Protein AF-A0A929K6A2-F1 (afdb_monomer)

Structure (mmCIF, N/CA/C/O backbone):
data_AF-A0A929K6A2-F1
#
_entry.id   AF-A0A929K6A2-F1
#
loop_
_atom_site.group_PDB
_atom_site.id
_atom_site.type_symbol
_atom_site.label_atom_id
_atom_site.label_alt_id
_atom_site.label_comp_id
_atom_site.label_asym_id
_atom_site.label_entity_id
_atom_site.label_seq_id
_atom_site.pdbx_PDB_ins_code
_atom_site.Cartn_x
_atom_sit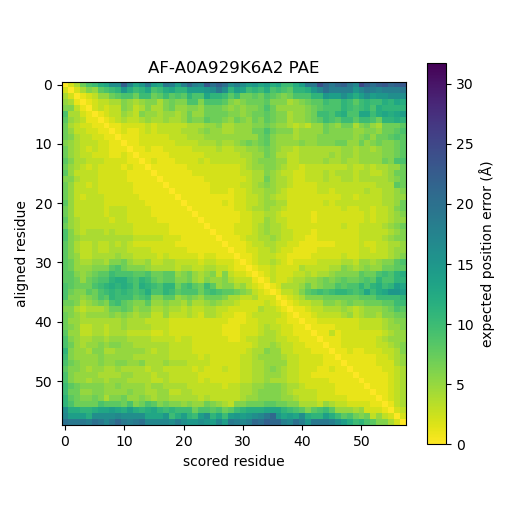e.Cartn_y
_atom_site.Cartn_z
_atom_site.occupancy
_atom_site.B_iso_or_equiv
_atom_site.auth_seq_id
_atom_site.auth_comp_id
_atom_site.auth_asym_id
_atom_site.auth_atom_id
_atom_site.pdbx_PDB_model_num
ATOM 1 N N . LYS A 1 1 ? 16.594 2.332 -7.777 1.00 52.00 1 LYS A N 1
ATOM 2 C CA . LYS A 1 1 ? 16.342 0.866 -7.833 1.00 52.00 1 LYS A CA 1
ATOM 3 C C . LYS A 1 1 ? 15.079 0.598 -7.019 1.00 52.00 1 LYS A C 1
ATOM 5 O O . LYS A 1 1 ? 15.045 0.991 -5.865 1.00 52.00 1 LYS A O 1
ATOM 10 N N . ASP A 1 2 ? 14.032 0.043 -7.626 1.00 62.25 2 ASP A N 1
ATOM 11 C CA . ASP A 1 2 ? 12.720 -0.126 -6.981 1.00 62.25 2 ASP A CA 1
ATOM 12 C C . ASP A 1 2 ? 12.778 -1.314 -6.000 1.00 62.25 2 ASP A C 1
ATOM 14 O O . ASP A 1 2 ? 12.963 -2.462 -6.414 1.00 62.25 2 ASP A O 1
ATOM 18 N N . ASN A 1 3 ? 12.774 -1.045 -4.692 1.00 69.94 3 ASN A N 1
ATOM 19 C CA . ASN A 1 3 ? 13.025 -2.073 -3.671 1.00 69.94 3 ASN A CA 1
ATOM 20 C C . ASN A 1 3 ? 11.771 -2.884 -3.318 1.00 69.94 3 ASN A C 1
ATOM 22 O O . ASN A 1 3 ? 11.895 -3.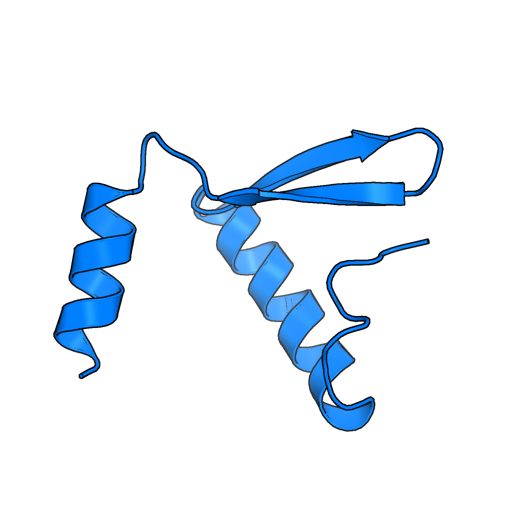977 -2.770 1.00 69.94 3 ASN A O 1
ATOM 26 N N . VAL A 1 4 ? 10.586 -2.387 -3.678 1.00 74.44 4 VAL A N 1
ATOM 27 C CA . VAL A 1 4 ? 9.288 -2.933 -3.255 1.00 74.44 4 VAL A CA 1
ATOM 28 C C . VAL A 1 4 ? 9.079 -4.374 -3.724 1.00 74.44 4 VAL A C 1
ATOM 30 O O . VAL A 1 4 ? 8.550 -5.204 -2.995 1.00 74.44 4 VAL A O 1
ATOM 33 N N . THR A 1 5 ? 9.560 -4.718 -4.920 1.00 79.50 5 THR A N 1
ATOM 34 C CA . THR A 1 5 ? 9.363 -6.053 -5.505 1.00 79.50 5 THR A CA 1
ATOM 35 C C . THR A 1 5 ? 10.459 -7.059 -5.135 1.00 79.50 5 THR A C 1
ATOM 37 O O . THR A 1 5 ? 10.450 -8.185 -5.635 1.00 79.50 5 THR A O 1
A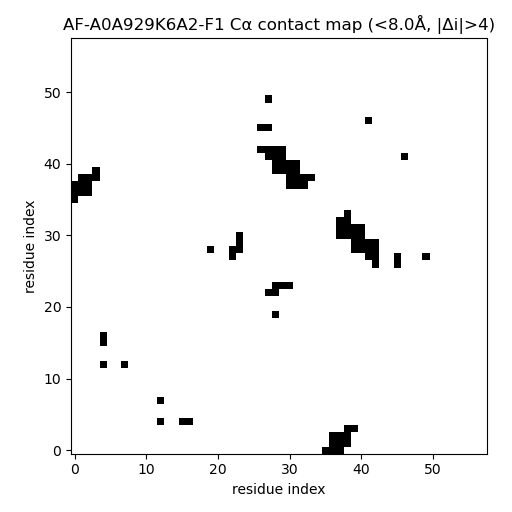TOM 40 N N . LYS A 1 6 ? 11.462 -6.673 -4.329 1.00 78.62 6 LYS A N 1
ATOM 41 C CA . LYS A 1 6 ? 12.623 -7.535 -4.034 1.00 78.62 6 LYS A CA 1
ATOM 42 C C . LYS A 1 6 ? 12.272 -8.745 -3.171 1.00 78.62 6 LYS A C 1
ATOM 44 O O . LYS A 1 6 ? 12.903 -9.780 -3.354 1.00 78.62 6 LYS A O 1
ATOM 49 N N . GLY A 1 7 ? 11.268 -8.622 -2.303 1.00 82.56 7 GLY A N 1
ATOM 50 C CA . GLY A 1 7 ? 10.786 -9.710 -1.446 1.00 82.56 7 GLY A CA 1
ATOM 51 C C . GLY A 1 7 ? 9.960 -10.777 -2.168 1.00 82.56 7 GLY A C 1
ATOM 52 O O . GLY A 1 7 ? 9.618 -11.778 -1.556 1.00 82.56 7 GLY A O 1
ATOM 53 N N . PHE A 1 8 ? 9.656 -10.586 -3.456 1.00 87.38 8 PHE A N 1
ATOM 54 C CA . PHE A 1 8 ? 8.740 -11.455 -4.191 1.00 87.38 8 PHE A CA 1
ATOM 55 C C . PHE A 1 8 ? 9.437 -12.322 -5.251 1.00 87.38 8 PHE A C 1
ATOM 57 O O . PHE A 1 8 ? 10.448 -11.887 -5.844 1.00 87.38 8 PHE A O 1
ATOM 64 N N . PRO A 1 9 ? 8.881 -13.519 -5.546 1.00 91.69 9 PRO A N 1
ATOM 65 C CA . PRO A 1 9 ? 9.334 -14.379 -6.633 1.00 91.69 9 PRO A CA 1
ATOM 66 C C . PRO A 1 9 ? 9.387 -13.628 -7.963 1.00 91.69 9 PRO A C 1
ATOM 68 O O . PRO A 1 9 ? 8.512 -12.822 -8.273 1.00 91.69 9 PRO A O 1
ATOM 71 N N . LYS A 1 10 ? 10.411 -13.892 -8.789 1.00 89.12 10 LYS A N 1
ATOM 72 C CA . LYS A 1 10 ? 10.627 -13.166 -10.059 1.00 89.12 10 LYS A CA 1
ATOM 73 C C . LYS A 1 10 ? 9.394 -13.166 -10.970 1.00 89.12 10 LYS A C 1
ATOM 75 O O . LYS A 1 10 ? 9.124 -12.141 -11.590 1.00 89.12 10 LYS A O 1
ATOM 80 N N . HIS A 1 11 ? 8.675 -14.286 -11.028 1.00 90.94 11 HIS A N 1
ATOM 81 C CA . HIS A 1 11 ? 7.506 -14.461 -11.889 1.00 90.94 11 HIS A CA 1
ATOM 82 C C . HIS A 1 11 ? 6.295 -13.621 -11.442 1.00 90.94 11 HIS A C 1
ATOM 84 O O . HIS A 1 11 ? 5.490 -13.231 -12.279 1.00 90.94 11 HIS A O 1
ATOM 90 N N . GLU A 1 12 ? 6.208 -13.240 -10.164 1.00 91.75 12 GLU A N 1
ATOM 91 C CA . GLU A 1 12 ? 5.112 -12.416 -9.632 1.00 91.75 12 GLU A CA 1
ATOM 92 C C . GLU A 1 12 ? 5.388 -10.911 -9.726 1.00 91.75 12 GLU A C 1
ATOM 94 O O . GLU A 1 12 ? 4.465 -10.097 -9.705 1.00 91.75 12 GLU A O 1
ATOM 99 N N . ARG A 1 13 ? 6.655 -10.500 -9.878 1.00 89.38 13 ARG A N 1
ATOM 100 C CA . ARG A 1 13 ? 7.056 -9.078 -9.824 1.00 89.38 13 ARG A CA 1
ATOM 101 C C . ARG A 1 13 ? 6.312 -8.196 -10.822 1.00 89.38 13 ARG A C 1
ATOM 103 O O . ARG A 1 13 ? 6.025 -7.042 -10.511 1.00 89.38 13 ARG A O 1
ATOM 110 N N . GLY A 1 14 ? 6.010 -8.722 -12.009 1.00 89.12 14 GLY A N 1
ATOM 111 C CA . GLY A 1 14 ? 5.254 -7.995 -13.030 1.00 89.12 14 GLY A CA 1
ATOM 112 C C . GLY A 1 14 ? 3.824 -7.687 -12.585 1.00 89.12 14 GLY A C 1
ATOM 113 O O . GLY A 1 14 ? 3.363 -6.558 -12.745 1.00 89.12 14 GLY A O 1
ATOM 114 N N . TYR A 1 15 ? 3.152 -8.669 -11.982 1.00 91.62 15 TYR A N 1
ATOM 115 C CA . TYR A 1 15 ? 1.814 -8.512 -11.417 1.00 91.62 15 TYR A CA 1
ATOM 116 C C . TYR A 1 15 ? 1.825 -7.558 -10.218 1.00 91.62 15 TYR A C 1
ATOM 118 O O . TYR A 1 15 ? 1.076 -6.586 -10.187 1.00 91.62 15 TYR A O 1
ATOM 126 N N . ILE A 1 16 ? 2.764 -7.748 -9.293 1.00 90.25 16 ILE A N 1
ATOM 127 C CA . ILE A 1 16 ? 2.884 -6.929 -8.081 1.00 90.25 16 ILE A CA 1
ATOM 128 C C . ILE A 1 16 ? 3.131 -5.463 -8.419 1.00 90.25 16 ILE A C 1
ATOM 130 O O . ILE A 1 16 ? 2.544 -4.580 -7.803 1.00 90.25 16 ILE A O 1
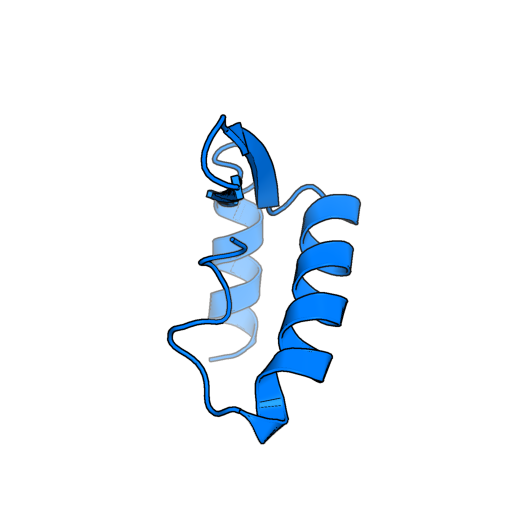ATOM 134 N N . LYS A 1 17 ? 3.959 -5.178 -9.430 1.00 87.81 17 LYS A N 1
ATOM 135 C CA . LYS A 1 17 ? 4.192 -3.801 -9.871 1.00 87.81 17 LYS A CA 1
ATOM 136 C C . LYS A 1 17 ? 2.917 -3.151 -10.417 1.00 87.81 17 LYS A C 1
ATOM 138 O O . LYS A 1 17 ? 2.689 -1.971 -10.161 1.00 87.81 17 LYS A O 1
ATOM 143 N N . LYS A 1 18 ? 2.084 -3.904 -11.145 1.00 91.50 18 LYS A N 1
ATOM 144 C CA . LYS A 1 18 ? 0.786 -3.413 -11.636 1.00 91.50 18 LYS A CA 1
ATOM 145 C C . LYS A 1 18 ? -0.162 -3.117 -10.474 1.00 91.50 18 LYS A C 1
ATOM 147 O O . LYS A 1 18 ? -0.713 -2.020 -10.416 1.00 91.50 18 LYS A O 1
ATOM 152 N N . GLU A 1 19 ? -0.278 -4.033 -9.515 1.00 92.31 19 GLU A N 1
ATOM 153 C CA . GLU A 1 19 ? -1.147 -3.826 -8.353 1.00 92.31 19 GLU A CA 1
ATOM 154 C C . GLU A 1 19 ? -0.660 -2.709 -7.432 1.00 92.31 19 GLU A C 1
ATOM 156 O O . GLU A 1 19 ? -1.466 -1.922 -6.941 1.00 92.31 19 GLU A O 1
ATOM 161 N N . LEU A 1 20 ? 0.653 -2.539 -7.274 1.00 90.00 20 LEU A N 1
ATOM 162 C CA . LEU A 1 20 ? 1.215 -1.417 -6.529 1.00 90.00 20 LEU A CA 1
ATOM 163 C C . LEU A 1 20 ? 0.750 -0.076 -7.112 1.00 90.00 20 LEU A C 1
ATOM 165 O O . LEU A 1 20 ? 0.279 0.786 -6.372 1.00 90.00 20 LEU A O 1
ATOM 169 N N . VAL A 1 21 ? 0.805 0.083 -8.440 1.00 90.75 21 VAL A N 1
ATOM 170 C CA . VAL A 1 21 ? 0.302 1.284 -9.129 1.00 90.75 21 VAL A CA 1
ATOM 171 C C . VAL A 1 21 ? -1.196 1.480 -8.881 1.00 90.75 21 VAL A C 1
ATOM 173 O O . VAL A 1 21 ? -1.634 2.610 -8.660 1.00 90.75 21 VAL A O 1
ATOM 176 N N . ASN A 1 22 ? -1.987 0.405 -8.8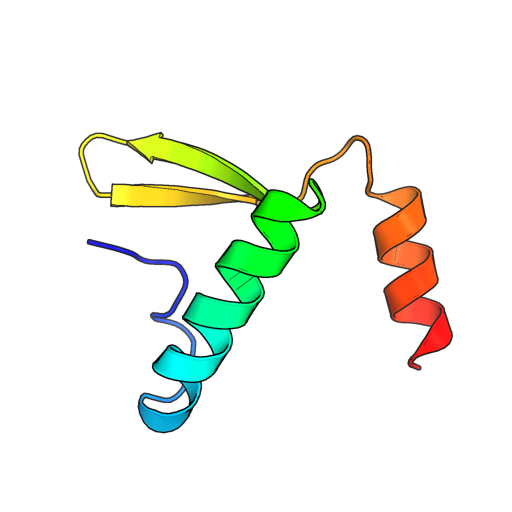62 1.00 94.38 22 ASN A N 1
ATOM 177 C CA . ASN A 1 22 ? -3.415 0.482 -8.545 1.00 94.38 22 ASN A CA 1
ATOM 178 C C . ASN A 1 22 ? -3.656 0.944 -7.100 1.00 94.38 22 ASN A C 1
ATOM 180 O O . ASN A 1 22 ? -4.488 1.821 -6.867 1.00 94.38 22 ASN A O 1
ATOM 184 N N . LEU A 1 23 ? -2.914 0.407 -6.131 1.00 92.94 23 LEU A N 1
ATOM 185 C CA . LEU A 1 23 ? -3.020 0.789 -4.720 1.00 92.94 23 LEU A CA 1
ATOM 186 C C . LEU A 1 23 ? -2.610 2.245 -4.475 1.00 92.94 23 LEU A C 1
ATOM 188 O O . LEU A 1 23 ? -3.222 2.927 -3.650 1.00 92.94 23 LEU A O 1
ATOM 192 N N . ILE A 1 24 ? -1.623 2.739 -5.224 1.00 92.31 24 ILE A N 1
ATOM 193 C CA . ILE A 1 24 ? -1.230 4.151 -5.232 1.00 92.31 24 ILE A CA 1
ATOM 194 C C . ILE A 1 24 ? -2.367 5.017 -5.781 1.00 92.31 24 ILE A C 1
ATOM 196 O O . ILE A 1 24 ? -2.757 5.985 -5.135 1.00 92.31 24 ILE A O 1
ATOM 200 N N . LYS A 1 25 ? -2.944 4.659 -6.939 1.00 94.06 25 LYS A N 1
ATOM 201 C CA . LYS A 1 25 ? -4.074 5.395 -7.540 1.00 94.06 25 LYS A CA 1
ATOM 202 C C . LYS A 1 25 ? -5.290 5.444 -6.614 1.00 94.06 25 LYS A C 1
ATOM 204 O O . LYS A 1 25 ? -5.946 6.473 -6.518 1.00 94.06 25 LYS A O 1
ATOM 209 N N . LYS A 1 26 ? -5.564 4.350 -5.899 1.00 93.94 26 LYS A N 1
ATOM 210 C CA . LYS A 1 26 ? -6.630 4.266 -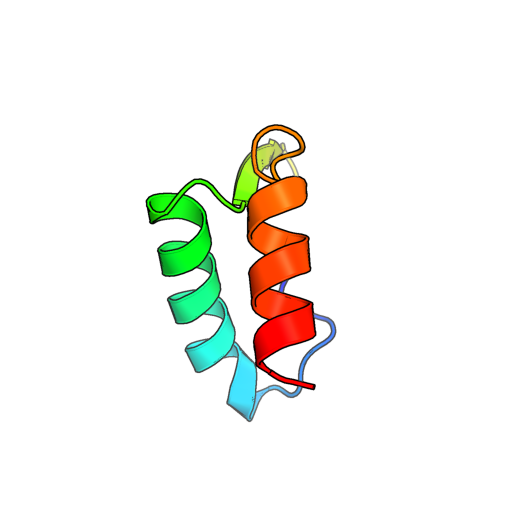4.887 1.00 93.94 26 LYS A CA 1
ATOM 211 C C . LYS A 1 26 ? -6.283 4.999 -3.581 1.00 93.94 26 LYS A C 1
ATOM 213 O O . LYS A 1 26 ? -7.128 5.108 -2.693 1.00 93.94 26 LYS A O 1
ATOM 218 N N . GLY A 1 27 ? -5.054 5.495 -3.437 1.00 94.56 27 GLY A N 1
ATOM 219 C CA . GLY A 1 27 ? -4.588 6.253 -2.278 1.00 94.56 27 GLY A CA 1
ATOM 220 C C . GLY A 1 27 ? -4.307 5.411 -1.033 1.00 94.56 27 GLY A C 1
ATOM 221 O O . GLY A 1 27 ? -4.176 5.982 0.048 1.00 94.56 27 GLY A O 1
ATOM 222 N N . TYR A 1 28 ? -4.229 4.082 -1.144 1.00 94.56 28 TYR A N 1
ATOM 223 C CA . TYR A 1 28 ? -3.850 3.201 -0.027 1.00 94.56 28 TYR A CA 1
ATOM 224 C C . TYR A 1 28 ? -2.345 3.195 0.224 1.00 94.56 28 TYR A C 1
ATOM 226 O O . TYR A 1 28 ? -1.911 2.942 1.345 1.00 94.56 28 TYR A O 1
ATOM 234 N N . ILE A 1 29 ? -1.558 3.488 -0.811 1.00 94.38 29 ILE A N 1
ATOM 235 C CA . ILE A 1 29 ? -0.100 3.531 -0.757 1.00 94.38 29 ILE A CA 1
ATOM 236 C C . ILE A 1 29 ? 0.375 4.936 -1.126 1.00 94.38 29 ILE A C 1
ATOM 238 O O . ILE A 1 29 ? -0.060 5.513 -2.121 1.00 94.38 29 ILE A O 1
ATOM 242 N N . ILE A 1 30 ? 1.285 5.475 -0.321 1.00 92.94 30 ILE A N 1
ATOM 243 C CA . ILE A 1 30 ? 1.967 6.748 -0.549 1.00 92.94 30 ILE A CA 1
ATOM 244 C C . ILE A 1 30 ? 3.332 6.444 -1.154 1.00 92.94 30 ILE A C 1
ATOM 246 O O . ILE A 1 30 ? 4.090 5.655 -0.591 1.00 92.94 30 ILE A O 1
ATOM 250 N N . GLN A 1 31 ? 3.654 7.089 -2.274 1.00 90.06 31 GLN A N 1
ATOM 251 C CA . GLN A 1 31 ? 4.993 7.042 -2.860 1.00 90.06 31 GLN A CA 1
ATOM 252 C C . GLN A 1 31 ? 5.830 8.215 -2.364 1.00 90.06 31 GLN A C 1
ATOM 254 O O . GLN A 1 31 ? 5.356 9.352 -2.333 1.00 90.06 31 GLN A O 1
ATOM 259 N N . LYS A 1 32 ? 7.089 7.942 -2.031 1.00 87.25 32 LYS A N 1
ATOM 260 C CA . LYS A 1 32 ? 8.101 8.947 -1.722 1.00 87.25 32 LYS A CA 1
ATOM 261 C C . LYS A 1 32 ? 9.263 8.771 -2.700 1.00 87.25 32 LYS A C 1
ATOM 263 O O . LYS A 1 32 ? 9.920 7.728 -2.666 1.00 87.25 32 LYS A O 1
ATOM 268 N N . PRO A 1 33 ? 9.510 9.737 -3.599 1.00 81.75 33 PRO A N 1
ATOM 269 C CA . PRO A 1 33 ? 10.714 9.703 -4.411 1.00 81.75 33 PRO A CA 1
ATOM 270 C C . PRO A 1 33 ? 11.925 9.919 -3.498 1.00 81.75 33 PRO A C 1
ATOM 272 O O . PRO A 1 33 ? 11.962 10.873 -2.723 1.00 81.75 33 PRO A O 1
ATOM 275 N N . THR A 1 34 ? 12.913 9.036 -3.582 1.00 81.19 34 THR A N 1
ATOM 276 C CA . THR A 1 34 ? 14.203 9.178 -2.903 1.00 81.19 34 THR A CA 1
ATOM 277 C C . THR A 1 34 ? 15.329 9.148 -3.931 1.00 81.19 34 THR A C 1
ATOM 279 O O . THR A 1 34 ? 15.160 8.672 -5.056 1.00 81.19 34 THR A O 1
ATOM 282 N N . SER A 1 35 ? 16.509 9.645 -3.558 1.00 81.19 35 SER A N 1
ATOM 283 C CA . SER A 1 35 ? 17.696 9.629 -4.426 1.00 81.19 35 SER A CA 1
ATOM 284 C C . SER A 1 35 ? 18.103 8.215 -4.869 1.00 81.19 35 SER A C 1
ATOM 286 O O . SER A 1 35 ? 18.725 8.050 -5.916 1.00 81.19 35 SER A O 1
ATOM 288 N N . TYR A 1 36 ? 17.717 7.180 -4.115 1.00 76.44 36 TYR A N 1
ATOM 289 C CA . TYR A 1 36 ? 18.056 5.782 -4.393 1.00 76.44 36 TYR A CA 1
ATOM 290 C C . TYR A 1 36 ? 16.918 4.985 -5.057 1.00 76.44 36 TYR A C 1
ATOM 292 O O . TYR A 1 36 ? 17.136 3.852 -5.514 1.00 76.44 36 TYR A O 1
ATOM 300 N N . GLY A 1 37 ? 15.712 5.548 -5.176 1.00 76.44 37 GLY A N 1
ATOM 301 C CA . GLY A 1 37 ? 14.570 4.899 -5.818 1.00 76.44 37 GLY A CA 1
ATOM 302 C C . GLY A 1 37 ? 13.217 5.412 -5.338 1.00 76.44 37 GLY A C 1
ATOM 303 O O .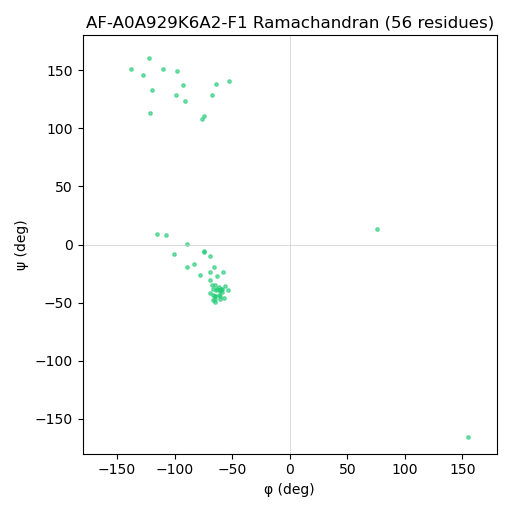 GLY A 1 37 ? 13.108 6.456 -4.712 1.00 76.44 37 GLY A O 1
ATOM 304 N N . ILE A 1 38 ? 12.164 4.664 -5.658 1.00 81.00 38 ILE A N 1
ATOM 305 C CA . ILE A 1 38 ? 10.829 4.927 -5.126 1.00 81.00 38 ILE A CA 1
ATOM 306 C C . ILE A 1 38 ? 10.683 4.112 -3.845 1.00 81.00 38 ILE A C 1
ATOM 308 O O . ILE A 1 38 ? 10.858 2.892 -3.850 1.00 81.00 38 ILE A O 1
ATOM 312 N N . GLU A 1 39 ? 10.376 4.797 -2.751 1.00 86.25 39 GLU A N 1
ATOM 313 C CA . GLU A 1 39 ? 9.902 4.171 -1.525 1.00 86.25 39 GLU A CA 1
ATOM 314 C C . GLU A 1 39 ? 8.383 4.255 -1.463 1.00 86.25 39 GLU A C 1
ATOM 316 O O . GLU A 1 39 ? 7.765 5.198 -1.965 1.00 86.25 39 GLU A O 1
ATOM 321 N N . VAL A 1 40 ? 7.773 3.258 -0.830 1.00 87.88 40 VAL A N 1
ATOM 322 C CA . VAL A 1 40 ? 6.327 3.207 -0.642 1.00 87.88 40 VAL A CA 1
ATOM 323 C C . VAL A 1 40 ? 6.000 2.987 0.824 1.00 87.88 40 VAL A C 1
ATOM 325 O O . VAL A 1 40 ? 6.722 2.305 1.549 1.00 87.88 40 VAL A O 1
ATOM 328 N N . SER A 1 41 ? 4.907 3.579 1.280 1.00 90.44 41 SER A N 1
ATOM 329 C CA . SER A 1 41 ? 4.400 3.420 2.641 1.00 90.44 41 SER A CA 1
ATOM 330 C C . SER A 1 41 ? 2.887 3.258 2.606 1.00 90.44 41 SER A C 1
ATOM 332 O O . SER A 1 41 ? 2.222 3.805 1.727 1.00 90.44 41 SER A O 1
ATOM 334 N N . ILE A 1 42 ? 2.324 2.540 3.575 1.00 92.88 42 ILE A N 1
ATOM 335 C CA . ILE A 1 42 ? 0.870 2.490 3.756 1.00 92.88 42 ILE A CA 1
ATOM 336 C C . ILE A 1 42 ? 0.367 3.890 4.113 1.00 92.88 42 ILE A C 1
ATOM 338 O O . ILE A 1 42 ? 0.993 4.596 4.903 1.00 92.88 42 ILE A O 1
ATOM 342 N N . ASN A 1 43 ? -0.764 4.298 3.539 1.00 94.44 43 ASN A N 1
ATOM 343 C CA . ASN A 1 43 ? -1.411 5.550 3.891 1.00 94.44 43 ASN A CA 1
ATOM 344 C C . ASN A 1 43 ? -2.112 5.420 5.257 1.00 94.44 43 ASN A C 1
ATOM 346 O O . ASN A 1 43 ? -3.155 4.763 5.338 1.00 94.44 43 ASN A O 1
ATOM 350 N N . PRO A 1 44 ? -1.621 6.082 6.323 1.00 93.50 44 PRO A N 1
ATOM 351 C CA . PRO A 1 44 ? -2.226 5.973 7.649 1.00 93.50 44 PRO A CA 1
ATOM 352 C C . PRO A 1 44 ? -3.663 6.511 7.685 1.00 93.50 44 PRO A C 1
ATOM 354 O O . PRO A 1 44 ? -4.482 6.008 8.450 1.00 93.50 44 PRO A O 1
ATOM 357 N N . LYS A 1 45 ? -4.019 7.461 6.806 1.00 96.06 45 LYS A N 1
ATOM 358 C CA . LYS A 1 45 ? -5.387 8.000 6.709 1.00 96.06 45 LYS A CA 1
ATOM 359 C C . LYS A 1 45 ? -6.407 6.963 6.227 1.00 96.06 45 LYS A C 1
ATOM 361 O O . LYS A 1 45 ? -7.598 7.151 6.435 1.00 96.06 45 LYS A O 1
ATOM 366 N N . LYS A 1 46 ? -5.949 5.879 5.592 1.00 94.94 46 LYS A N 1
ATOM 367 C CA . LYS A 1 46 ? -6.789 4.782 5.093 1.00 94.94 46 LYS A CA 1
ATOM 368 C C . LYS A 1 46 ? -6.674 3.498 5.914 1.00 94.94 46 LYS A C 1
ATOM 370 O O . LYS A 1 46 ? -7.227 2.476 5.524 1.00 94.94 46 LYS A O 1
ATOM 375 N N . LEU A 1 47 ? -5.988 3.523 7.059 1.00 93.31 47 LEU A N 1
ATOM 376 C CA . LEU A 1 47 ? -5.689 2.309 7.824 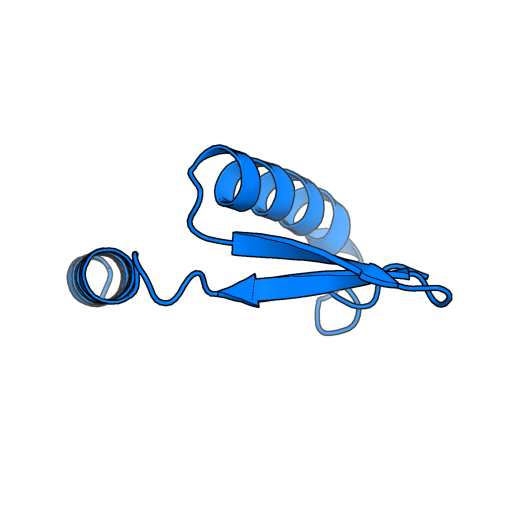1.00 93.31 47 LEU A CA 1
ATOM 377 C C . LEU A 1 47 ? -6.952 1.547 8.265 1.00 93.31 47 LEU A C 1
ATOM 379 O O . LEU A 1 47 ? -6.971 0.323 8.211 1.00 93.31 47 LEU A O 1
ATOM 383 N N . SER A 1 48 ? -8.012 2.265 8.653 1.00 93.44 48 SER A N 1
ATOM 384 C CA . SER A 1 48 ? -9.306 1.663 9.021 1.00 93.44 48 SER A CA 1
ATOM 385 C C . SER A 1 48 ? -9.942 0.901 7.852 1.00 93.44 48 SER A C 1
ATOM 387 O O . SER A 1 48 ? -10.402 -0.224 8.016 1.00 93.44 48 SER A O 1
ATOM 389 N N . GLU A 1 49 ? -9.905 1.475 6.649 1.00 93.12 49 GLU A N 1
ATOM 390 C CA . GLU A 1 49 ? -10.421 0.844 5.432 1.00 93.12 49 GLU A CA 1
ATOM 391 C C . GLU A 1 49 ? -9.589 -0.384 5.040 1.00 93.12 49 GLU A C 1
ATOM 393 O O . GLU A 1 49 ? -10.140 -1.438 4.739 1.00 93.12 49 GLU A O 1
ATOM 398 N N . ILE A 1 50 ? -8.259 -0.273 5.119 1.00 92.25 50 ILE A N 1
ATOM 399 C CA . ILE A 1 50 ? -7.336 -1.380 4.841 1.00 92.25 50 ILE A CA 1
ATOM 400 C C . ILE A 1 50 ? -7.588 -2.548 5.797 1.00 92.25 50 ILE A C 1
ATOM 402 O O . ILE A 1 50 ? -7.652 -3.687 5.349 1.00 92.25 50 ILE A O 1
ATOM 406 N N . ARG A 1 51 ? -7.769 -2.285 7.097 1.00 93.19 51 ARG A N 1
ATOM 407 C CA . ARG A 1 51 ? -8.080 -3.335 8.079 1.00 93.19 51 ARG A CA 1
ATOM 408 C C . ARG A 1 51 ? -9.383 -4.055 7.750 1.00 93.19 51 ARG A C 1
ATOM 410 O O . ARG A 1 51 ? -9.381 -5.276 7.691 1.00 93.19 51 ARG A O 1
ATOM 417 N N . LYS A 1 52 ? -10.445 -3.310 7.430 1.00 94.00 52 LYS A N 1
ATOM 418 C CA . LYS A 1 52 ? -11.726 -3.899 7.007 1.00 94.00 52 LYS A CA 1
ATOM 419 C C . LYS A 1 52 ? -11.581 -4.778 5.764 1.00 94.00 52 LYS A C 1
ATOM 421 O O . LYS A 1 52 ? -12.182 -5.842 5.702 1.00 94.00 52 LYS A O 1
ATOM 426 N N . LEU A 1 53 ? -10.779 -4.352 4.784 1.00 90.44 53 LEU A N 1
ATOM 427 C CA . LEU A 1 53 ? -10.504 -5.154 3.589 1.00 90.44 53 LEU A CA 1
ATOM 428 C C . LEU A 1 53 ? -9.762 -6.453 3.924 1.00 90.44 53 LEU A C 1
ATOM 430 O O . LEU A 1 53 ? -10.052 -7.478 3.319 1.00 90.44 53 LEU A O 1
ATOM 434 N N . LEU A 1 54 ? -8.818 -6.421 4.866 1.00 89.50 54 LEU A N 1
ATOM 435 C CA . LEU A 1 54 ? -8.084 -7.616 5.287 1.00 89.50 54 LEU A CA 1
ATOM 436 C C . LEU A 1 54 ? -8.980 -8.593 6.061 1.00 89.50 54 LEU A C 1
ATOM 438 O O . LEU A 1 54 ? -8.920 -9.789 5.805 1.00 89.50 54 LEU A O 1
ATOM 442 N N . GLU A 1 55 ? -9.835 -8.085 6.949 1.00 92.25 55 GLU A N 1
ATOM 443 C CA . GLU A 1 55 ? -10.787 -8.893 7.722 1.00 92.25 55 GLU A CA 1
ATOM 444 C C . GLU A 1 55 ? -11.863 -9.534 6.837 1.00 92.25 55 GLU A C 1
ATOM 446 O O . GLU A 1 55 ? -12.208 -10.689 7.042 1.00 92.25 55 GLU A O 1
ATOM 451 N N . ALA A 1 56 ? -12.358 -8.829 5.814 1.00 82.06 56 ALA A N 1
ATOM 452 C CA . ALA A 1 56 ? -13.376 -9.354 4.898 1.00 82.06 56 ALA A CA 1
ATOM 453 C C . ALA A 1 56 ? -12.878 -10.479 3.966 1.00 82.06 56 ALA A C 1
ATOM 455 O O . ALA A 1 56 ? -13.683 -11.077 3.257 1.00 82.06 56 ALA A O 1
ATOM 456 N N . ASN A 1 57 ? -11.564 -10.725 3.919 1.00 68.56 57 ASN A N 1
ATOM 457 C CA . ASN A 1 57 ? -10.933 -11.760 3.094 1.00 68.56 57 ASN A CA 1
ATOM 458 C C . ASN A 1 57 ? -10.245 -12.860 3.935 1.00 68.56 57 ASN A C 1
ATOM 460 O O . ASN A 1 57 ? -9.509 -13.668 3.366 1.00 68.56 57 ASN A O 1
ATOM 464 N N . SER A 1 58 ? -10.439 -12.867 5.262 1.00 56.31 58 SER A N 1
ATOM 465 C CA . SER A 1 58 ? -10.085 -13.982 6.165 1.00 56.31 58 SER A CA 1
ATOM 466 C C . SER A 1 58 ? -11.266 -14.918 6.359 1.00 56.31 58 SER A C 1
ATOM 468 O O . SER A 1 58 ? -11.004 -16.134 6.474 1.00 56.31 58 SER A O 1
#

Foldseek 3Di:
DACVCVPDDPVCSVVVVVVVVVCVVVVQKDW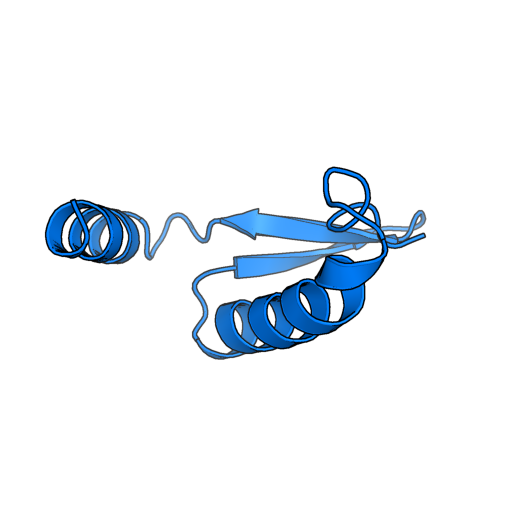DQDPVGIDIDGDPVCVVVVVVVVVVVD

Sequence (58 aa):
KDNVTKGFPKHERGYIKKELVNLIKKGYIIQKPTSYGIEVSINPKKLSEIRKLLEANS

Solvent-accessible surface area (backbone atoms only — not comparable to full-atom values): 3516 Å² total; per-residue (Å²): 90,72,59,83,54,68,89,48,60,79,87,50,38,68,58,52,55,54,52,51,54,50,38,36,75,73,52,46,34,42,80,44,85,49,101,66,28,58,45,76,43,77,28,74,95,39,44,71,60,53,50,53,56,54,61,78,75,109

pLDDT: mean 86.85, std 9.53, range [52.0, 96.06]

Secondary structure (DSSP, 8-state):
---TTTTS-TTTHHHHHHHHHHHHHTTSEEEEEETTEEEEEE-GGGHHHHHHHHHTT-

Radius of gyration: 12.59 Å; Cα contacts (8 Å, |Δi|>4): 47; chains: 1; bounding box: 31×24×22 Å

Mean predicted aligned error: 4.82 Å

Nearest PDB structures (foldseek):
  7zs9-assembly1_2  TM=7.157E-01  e=6.800E-01  Saccharomyces cerevisiae
  5k1y-assembly1_B  TM=6.078E-01  e=4.862E-01  Sulfolobus sp. NOB8H2
  4aih-assembly1_A  TM=6.607E-01  e=1.422E+00  Yersinia pseudotuberculosis YPIII
  2rdp-assembly1_A-2  TM=7.212E-01  e=1.740E+00  Geobacillus stearothermophilus
  2oqg-assembly1_D  TM=7.156E-01  e=2.783E+00  Rhodococcus jostii RHA1